Prot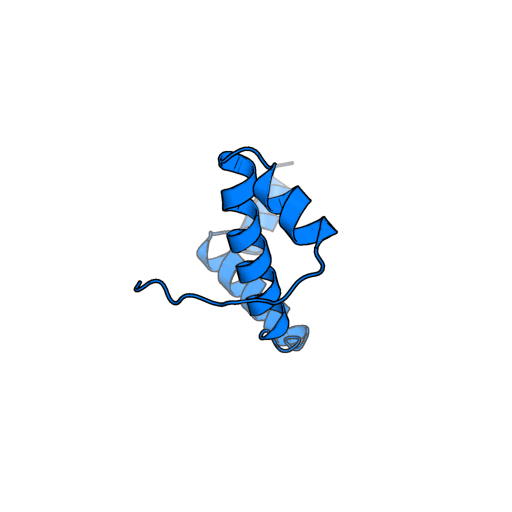ein AF-A0A2E8GLE9-F1 (afdb_monomer)

pLDDT: mean 81.09, std 11.26, range [48.41, 97.12]

Solvent-accessible surface area (backbone atoms only — not comparable to full-atom values): 4687 Å² total; per-residue (Å²): 130,88,86,80,90,83,88,76,93,69,57,74,66,59,52,50,54,57,69,69,43,57,72,74,59,51,60,46,52,61,53,53,50,54,48,52,56,49,54,73,65,51,67,84,61,54,69,67,58,48,50,53,49,51,53,50,56,28,43,76,71,63,56,35,74,68,51,53,51,52,59,62,70,76,107

Mean predicted aligned error: 13.5 Å

Sequence (75 aa):
MPASTLQIPVDAQTAQVYAALPDIQRKQVPALLSFLLKELQAQPLPLEDAIERMQTEAAANGLTPGALEDLLREN

Foldseek 3Di:
DDDDDDDDDDDPVVVVVLVPDDPVVVVVVVVVVVVVVVVVVPDPDDPVRVVVVVQVVCVVVVNHPVVVVVVVVVD

Radius of gyration: 20.52 Å; Cα contacts (8 Å, |Δi|>4): 11; chains: 1; bounding box: 35×44×52 Å

Secondary structure (DSSP, 8-state):
-PPPP------HHHHHHHHHS-HHHHHHHHHHHHHHHHHHHS----HHHHHHHHHHHHHHTT--HHHHHHHHH--

Structure (mmCIF, N/CA/C/O backbone):
data_AF-A0A2E8GLE9-F1
#
_entry.id   AF-A0A2E8GLE9-F1
#
loop_
_atom_site.group_PDB
_atom_site.id
_atom_site.type_symbol
_atom_site.label_atom_id
_atom_site.label_alt_id
_atom_site.label_comp_id
_atom_site.label_asym_id
_atom_site.label_entity_id
_atom_site.label_seq_id
_atom_site.pdbx_PDB_ins_code
_atom_site.Cartn_x
_atom_site.Cartn_y
_atom_site.Cartn_z
_atom_site.occupancy
_atom_site.B_iso_or_equiv
_atom_site.auth_seq_id
_atom_site.auth_comp_id
_atom_site.auth_asym_id
_atom_site.auth_atom_id
_atom_site.pdbx_PDB_model_num
ATOM 1 N N . MET A 1 1 ? 0.624 -13.363 8.741 1.00 48.41 1 MET A N 1
ATOM 2 C CA . MET A 1 1 ? -0.602 -13.737 7.998 1.00 48.41 1 MET A CA 1
ATOM 3 C C . MET A 1 1 ? -0.198 -14.312 6.649 1.00 48.41 1 MET A C 1
ATOM 5 O O . MET A 1 1 ? 0.811 -13.846 6.129 1.00 48.41 1 MET A O 1
ATOM 9 N N . PRO A 1 2 ? -0.893 -15.331 6.119 1.00 58.56 2 PRO A N 1
ATOM 10 C CA . PRO A 1 2 ? -0.545 -15.923 4.829 1.00 58.56 2 PRO A CA 1
ATOM 11 C C . PRO A 1 2 ? -0.743 -14.902 3.702 1.00 58.56 2 PRO A C 1
ATOM 13 O O . PRO A 1 2 ? -1.728 -14.166 3.695 1.00 58.56 2 PRO A O 1
ATOM 16 N N . ALA A 1 3 ? 0.214 -14.831 2.778 1.00 70.56 3 ALA A N 1
ATOM 17 C CA . ALA A 1 3 ? 0.117 -13.960 1.614 1.00 70.56 3 ALA A CA 1
ATOM 18 C C . ALA A 1 3 ? -0.778 -14.618 0.554 1.00 70.56 3 ALA A C 1
ATOM 20 O O . ALA A 1 3 ? -0.478 -15.718 0.094 1.00 70.56 3 ALA A O 1
ATOM 21 N N . SER A 1 4 ? -1.853 -13.936 0.162 1.00 81.25 4 SER A N 1
ATOM 22 C CA . SER A 1 4 ? -2.684 -14.314 -0.985 1.00 81.25 4 SER A CA 1
ATOM 23 C C . SER A 1 4 ? -2.260 -13.500 -2.207 1.00 81.25 4 SER A C 1
ATOM 25 O O . SER A 1 4 ? -2.071 -12.288 -2.108 1.00 81.25 4 SER A O 1
ATOM 27 N N . THR A 1 5 ? -2.099 -14.148 -3.361 1.00 85.06 5 THR A N 1
ATOM 28 C CA . THR A 1 5 ? -1.714 -13.473 -4.610 1.00 85.06 5 THR A CA 1
ATOM 29 C C . THR A 1 5 ? -2.950 -12.987 -5.363 1.00 85.06 5 THR A C 1
ATOM 31 O O . THR A 1 5 ? -3.840 -13.775 -5.669 1.00 85.06 5 THR A O 1
ATOM 34 N N . LEU A 1 6 ? -2.975 -11.696 -5.699 1.00 85.19 6 LEU A N 1
ATOM 35 C CA . LEU A 1 6 ? -3.974 -11.068 -6.564 1.00 85.19 6 LEU A CA 1
ATOM 36 C C . LEU A 1 6 ? -3.336 -10.767 -7.930 1.00 85.19 6 LEU A C 1
ATOM 38 O O . LEU A 1 6 ? -2.298 -10.110 -7.984 1.00 85.19 6 LEU A O 1
ATOM 42 N N . GLN A 1 7 ? -3.940 -11.241 -9.023 1.00 91.00 7 GLN A N 1
ATOM 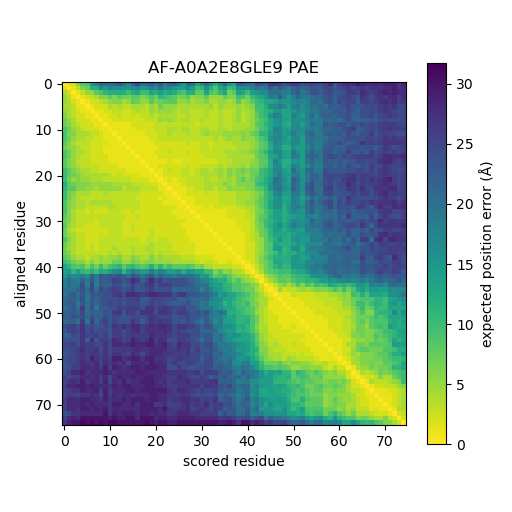43 C CA . GLN A 1 7 ? -3.523 -10.904 -10.389 1.00 91.00 7 GLN A CA 1
ATOM 44 C C . GLN A 1 7 ? -4.461 -9.838 -10.956 1.00 91.00 7 GLN A C 1
ATOM 46 O O . GLN A 1 7 ? -5.669 -10.056 -11.019 1.00 91.00 7 GLN A O 1
ATOM 51 N N . ILE A 1 8 ? -3.908 -8.693 -11.359 1.00 88.19 8 ILE A N 1
ATOM 52 C CA . ILE A 1 8 ? -4.677 -7.572 -11.910 1.00 88.19 8 ILE A CA 1
ATOM 53 C C . ILE A 1 8 ? -4.208 -7.325 -13.345 1.00 88.19 8 ILE A C 1
ATOM 55 O O . ILE A 1 8 ? -3.027 -7.022 -13.538 1.00 88.19 8 ILE A O 1
ATOM 59 N N . PRO A 1 9 ? -5.089 -7.448 -14.353 1.00 93.88 9 PRO A N 1
ATOM 60 C CA . PRO A 1 9 ? -4.749 -7.048 -15.707 1.00 93.88 9 PRO A CA 1
ATOM 61 C C . PRO A 1 9 ? -4.611 -5.524 -15.772 1.00 93.88 9 PRO A C 1
ATOM 63 O O . PRO A 1 9 ? -5.475 -4.786 -15.305 1.00 93.88 9 PRO A O 1
ATOM 66 N N . VAL A 1 10 ? -3.519 -5.064 -16.370 1.00 93.44 10 VAL A N 1
ATOM 67 C CA . VAL A 1 10 ? -3.236 -3.649 -16.637 1.00 93.44 10 VAL A CA 1
ATOM 68 C C . VAL A 1 10 ? -2.808 -3.501 -18.093 1.00 93.44 10 VAL A C 1
ATOM 70 O O . VAL A 1 10 ? -2.470 -4.488 -18.751 1.00 93.44 10 VAL A O 1
ATOM 73 N N . ASP A 1 11 ? -2.816 -2.279 -18.613 1.00 97.12 11 ASP A N 1
ATOM 74 C CA . ASP A 1 11 ? -2.280 -2.014 -19.942 1.00 97.12 11 ASP A CA 1
ATOM 75 C C . ASP A 1 11 ? -0.753 -2.236 -20.002 1.00 97.12 11 ASP A C 1
ATOM 77 O O . ASP A 1 11 ? -0.039 -2.258 -18.992 1.00 97.12 11 ASP A O 1
ATOM 81 N N . ALA A 1 12 ? -0.242 -2.403 -21.223 1.00 95.19 12 ALA A N 1
ATOM 82 C CA . ALA A 1 12 ? 1.161 -2.733 -21.454 1.00 95.19 12 ALA A CA 1
ATOM 83 C C . ALA A 1 12 ? 2.129 -1.640 -20.970 1.00 95.19 12 ALA A C 1
ATOM 85 O O . ALA A 1 12 ? 3.240 -1.962 -20.546 1.00 95.19 12 ALA A O 1
ATOM 86 N N . GLN A 1 13 ? 1.729 -0.367 -21.018 1.00 96.62 13 GLN A N 1
ATOM 87 C CA . GLN A 1 13 ? 2.568 0.745 -20.578 1.00 96.62 13 GLN A CA 1
ATOM 88 C C . GLN A 1 13 ? 2.690 0.745 -19.051 1.00 96.62 13 GLN A C 1
ATOM 90 O O . GLN A 1 13 ? 3.799 0.839 -18.524 1.00 96.62 13 GLN A O 1
ATOM 95 N N . THR A 1 14 ? 1.582 0.552 -18.339 1.00 93.75 14 THR A N 1
ATOM 96 C CA . THR A 1 14 ? 1.563 0.440 -16.875 1.00 93.75 14 THR A CA 1
ATOM 97 C C . THR A 1 14 ? 2.412 -0.735 -16.387 1.00 93.75 14 THR A C 1
ATOM 99 O O . THR A 1 14 ? 3.200 -0.582 -15.449 1.00 93.75 14 THR A O 1
ATOM 102 N N . ALA A 1 15 ? 2.330 -1.893 -17.055 1.00 94.69 15 ALA A N 1
ATOM 103 C CA . ALA A 1 15 ? 3.173 -3.047 -16.735 1.00 94.69 15 ALA A CA 1
ATOM 104 C C . ALA A 1 15 ? 4.673 -2.738 -16.905 1.00 94.69 15 ALA A C 1
ATOM 106 O O . ALA A 1 15 ? 5.482 -3.096 -16.045 1.00 94.69 15 ALA A O 1
ATOM 107 N N . GLN A 1 16 ? 5.047 -2.042 -17.984 1.00 95.69 16 GLN A N 1
ATOM 108 C CA . GLN A 1 16 ? 6.436 -1.650 -18.245 1.00 95.69 16 GLN A CA 1
ATOM 109 C C . GLN A 1 16 ? 6.962 -0.663 -17.201 1.00 95.69 16 GLN A C 1
ATOM 111 O O . GLN A 1 16 ? 8.068 -0.848 -16.693 1.00 95.69 16 GLN A O 1
ATOM 116 N N . VAL A 1 17 ? 6.166 0.347 -16.837 1.00 95.50 17 VAL A N 1
ATOM 117 C CA . VAL A 1 17 ? 6.529 1.313 -15.790 1.0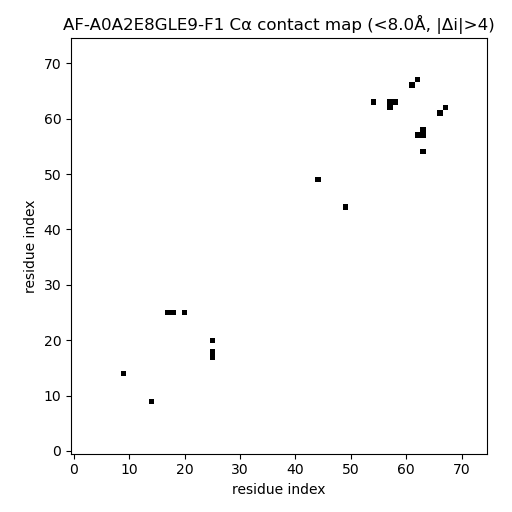0 95.50 17 VAL A CA 1
ATOM 118 C C . VAL A 1 17 ? 6.766 0.592 -14.468 1.00 95.50 17 VAL A C 1
ATOM 120 O O . VAL A 1 17 ? 7.812 0.780 -13.855 1.00 95.50 17 VAL A O 1
ATOM 123 N N . TYR A 1 18 ? 5.852 -0.291 -14.058 1.00 91.94 18 TYR A N 1
ATOM 124 C CA . TYR A 1 18 ? 5.995 -1.062 -12.822 1.00 91.94 18 TYR A CA 1
ATOM 125 C C . TYR A 1 18 ? 7.254 -1.946 -12.811 1.00 91.94 18 TYR A C 1
ATOM 127 O O . TYR A 1 18 ? 7.967 -2.020 -11.803 1.00 91.94 18 TYR A O 1
ATOM 135 N N . ALA A 1 19 ? 7.564 -2.590 -13.941 1.00 91.62 19 ALA A N 1
ATOM 136 C CA . ALA A 1 19 ? 8.771 -3.398 -14.095 1.00 91.62 19 ALA A CA 1
ATOM 137 C C . ALA A 1 19 ? 10.054 -2.554 -14.002 1.00 91.62 19 ALA A C 1
ATOM 139 O O . ALA A 1 19 ? 11.042 -3.017 -13.434 1.00 91.62 19 ALA A O 1
ATOM 140 N N . ALA A 1 20 ? 10.034 -1.311 -14.484 1.00 95.12 20 ALA A N 1
ATOM 141 C CA . ALA A 1 20 ? 11.181 -0.404 -14.459 1.00 95.12 20 ALA A CA 1
ATOM 142 C C . ALA A 1 20 ? 11.421 0.289 -13.100 1.00 95.12 20 ALA A C 1
ATOM 144 O O . ALA A 1 20 ? 12.474 0.897 -12.910 1.00 95.12 20 ALA A O 1
ATOM 145 N N . LEU A 1 21 ? 10.481 0.210 -12.148 1.00 93.56 21 LEU A N 1
ATOM 146 C CA . LEU A 1 21 ? 10.626 0.857 -10.839 1.00 93.56 21 LEU A CA 1
ATOM 147 C C . LEU A 1 21 ? 11.775 0.256 -10.005 1.00 93.56 21 LEU A C 1
ATOM 149 O O . LEU A 1 21 ? 11.950 -0.966 -9.989 1.00 93.56 21 LEU A O 1
ATOM 153 N N . PRO A 1 22 ? 12.488 1.078 -9.212 1.00 95.06 22 PRO A N 1
ATOM 154 C CA . PRO A 1 22 ? 13.384 0.595 -8.165 1.00 95.06 22 PRO A CA 1
ATOM 155 C C . PRO A 1 22 ? 12.653 -0.295 -7.152 1.00 95.06 22 PRO A C 1
ATOM 157 O O . PRO A 1 22 ? 11.488 -0.052 -6.830 1.00 95.06 22 PRO A O 1
ATOM 160 N N . ASP A 1 23 ? 13.351 -1.269 -6.563 1.00 89.31 23 ASP A N 1
ATOM 161 C CA . ASP A 1 23 ? 12.739 -2.267 -5.667 1.00 89.31 23 ASP A CA 1
ATOM 162 C C . ASP A 1 23 ? 11.997 -1.660 -4.468 1.00 89.31 23 ASP A C 1
ATOM 164 O O . ASP A 1 23 ? 10.972 -2.191 -4.038 1.00 89.31 23 ASP A O 1
ATOM 168 N N . ILE A 1 24 ? 12.483 -0.532 -3.939 1.00 89.25 24 ILE A N 1
ATOM 169 C CA . ILE A 1 24 ? 11.824 0.190 -2.841 1.00 89.25 24 ILE A CA 1
ATOM 170 C C . ILE A 1 24 ? 10.441 0.683 -3.284 1.00 89.25 24 ILE A C 1
ATOM 172 O O . ILE A 1 24 ? 9.452 0.452 -2.593 1.00 89.25 24 ILE A O 1
ATOM 176 N N . GLN A 1 25 ? 10.358 1.308 -4.457 1.00 87.25 25 GLN A N 1
ATOM 177 C CA . GLN A 1 25 ? 9.110 1.854 -4.994 1.00 87.25 25 GLN A CA 1
ATOM 178 C C . GLN A 1 25 ? 8.172 0.731 -5.450 1.00 87.25 25 GLN A C 1
ATOM 180 O O . GLN A 1 25 ? 6.972 0.767 -5.179 1.00 87.25 25 GLN A O 1
ATOM 185 N N . ARG A 1 26 ? 8.716 -0.338 -6.046 1.00 91.19 26 ARG A N 1
ATOM 186 C CA . ARG A 1 26 ? 7.933 -1.505 -6.475 1.00 91.19 26 ARG A CA 1
ATOM 187 C C . ARG A 1 26 ? 7.217 -2.193 -5.303 1.00 91.19 26 ARG A C 1
ATOM 189 O O . ARG A 1 26 ? 6.106 -2.688 -5.483 1.00 91.19 26 ARG A O 1
ATOM 196 N N . LYS A 1 27 ? 7.812 -2.187 -4.102 1.00 89.12 27 LYS A N 1
ATOM 197 C CA . LYS A 1 27 ? 7.199 -2.698 -2.857 1.00 89.12 27 LYS A CA 1
ATOM 198 C C . LYS A 1 27 ? 6.115 -1.783 -2.278 1.00 89.12 27 LYS A C 1
ATOM 200 O O . LYS A 1 27 ? 5.224 -2.277 -1.592 1.00 89.12 27 LYS A O 1
ATOM 205 N N . GLN A 1 28 ? 6.166 -0.479 -2.549 1.00 90.88 28 GLN A N 1
ATOM 206 C CA . GLN A 1 28 ? 5.154 0.474 -2.074 1.00 90.88 28 GLN A CA 1
ATOM 207 C C . GLN A 1 28 ? 3.827 0.321 -2.820 1.00 90.88 28 GLN A C 1
ATOM 209 O O . GLN A 1 28 ? 2.765 0.453 -2.218 1.00 90.88 28 GLN A O 1
ATOM 214 N N . VAL A 1 29 ? 3.872 -0.013 -4.111 1.00 91.94 29 VAL A N 1
ATOM 215 C CA . VAL A 1 29 ? 2.674 -0.144 -4.953 1.00 91.94 29 VAL A CA 1
ATOM 216 C C . VAL A 1 29 ? 1.673 -1.182 -4.405 1.00 91.94 29 VAL A C 1
ATOM 218 O O . VAL A 1 29 ? 0.514 -0.813 -4.221 1.00 91.94 29 VAL A O 1
ATOM 221 N N . PRO A 1 30 ? 2.058 -2.429 -4.049 1.00 90.19 30 PRO A N 1
ATOM 222 C CA . PRO A 1 30 ? 1.140 -3.368 -3.400 1.00 90.19 30 PRO A CA 1
ATOM 223 C C . PRO A 1 30 ? 0.575 -2.869 -2.066 1.00 90.19 30 PRO A C 1
ATOM 225 O O . PRO A 1 30 ? -0.565 -3.191 -1.735 1.00 90.19 30 PRO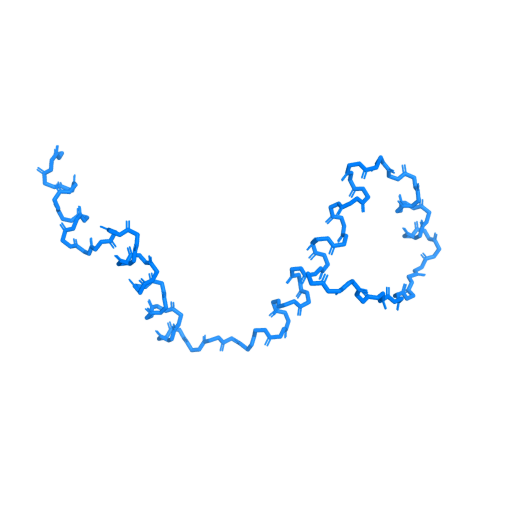 A O 1
ATOM 228 N N . ALA A 1 31 ? 1.344 -2.095 -1.294 1.00 89.06 31 ALA A N 1
ATOM 229 C CA . ALA A 1 31 ? 0.889 -1.550 -0.016 1.00 89.06 31 ALA A CA 1
ATOM 230 C C . ALA A 1 31 ? -0.188 -0.474 -0.218 1.00 89.06 31 ALA A C 1
ATOM 232 O O . ALA A 1 31 ? -1.233 -0.528 0.429 1.00 89.06 31 ALA A O 1
ATOM 233 N N . LEU A 1 32 ? 0.026 0.440 -1.167 1.00 91.69 32 LEU A N 1
ATOM 234 C CA . LEU A 1 32 ? -0.956 1.456 -1.554 1.00 91.69 32 LEU A CA 1
ATOM 235 C C . LEU A 1 32 ? -2.216 0.826 -2.153 1.00 91.69 32 LEU A C 1
ATOM 237 O O . LEU A 1 32 ? -3.325 1.207 -1.793 1.00 91.69 32 LEU A O 1
ATOM 241 N N . LEU A 1 33 ? -2.058 -0.184 -3.009 1.00 90.88 33 LEU A N 1
ATOM 242 C CA . LEU A 1 33 ? -3.178 -0.941 -3.565 1.00 90.88 33 LEU A CA 1
ATOM 243 C C . LEU A 1 33 ? -3.978 -1.649 -2.463 1.00 90.88 33 LEU A C 1
ATOM 245 O O . LEU A 1 33 ? -5.203 -1.602 -2.460 1.00 90.88 33 LEU A O 1
ATOM 249 N N . SER A 1 34 ? -3.292 -2.273 -1.503 1.00 88.50 34 SER A N 1
ATOM 250 C CA . SER A 1 34 ? -3.942 -2.925 -0.362 1.00 88.50 34 SER A CA 1
ATOM 251 C C . SER A 1 34 ? -4.698 -1.927 0.511 1.00 88.50 34 SER A C 1
ATOM 253 O O . SER A 1 34 ? -5.770 -2.253 1.012 1.00 88.50 34 SER A O 1
ATOM 255 N N . PHE A 1 35 ? -4.147 -0.728 0.707 1.00 88.06 35 PHE A N 1
ATOM 256 C CA . PHE A 1 35 ? -4.818 0.354 1.421 1.00 88.06 35 PHE A CA 1
ATOM 257 C C . PHE A 1 35 ? -6.083 0.794 0.679 1.00 88.06 35 PHE A C 1
ATOM 259 O O . PHE A 1 35 ? -7.166 0.736 1.248 1.00 88.06 35 PHE A O 1
ATOM 266 N N . LEU A 1 36 ? -5.975 1.109 -0.614 1.00 88.62 36 LEU A N 1
ATOM 267 C CA . LEU A 1 36 ? -7.116 1.525 -1.431 1.00 88.62 36 LEU A CA 1
ATOM 268 C C . LEU A 1 36 ? -8.237 0.475 -1.447 1.00 88.62 36 LEU A C 1
ATOM 270 O O . LEU A 1 36 ? -9.404 0.817 -1.308 1.00 88.62 36 LEU A O 1
ATOM 274 N N . LEU A 1 37 ? -7.898 -0.810 -1.581 1.00 86.94 37 LEU A N 1
ATOM 275 C CA . LEU A 1 37 ? -8.887 -1.892 -1.567 1.00 86.94 37 LEU A CA 1
ATOM 276 C C . LEU A 1 37 ? -9.613 -2.018 -0.219 1.00 86.94 37 LEU A C 1
ATOM 278 O O . LEU A 1 37 ? -10.793 -2.360 -0.198 1.00 86.94 37 LEU A O 1
ATOM 282 N N . LYS A 1 38 ? -8.931 -1.733 0.896 1.00 84.81 38 LYS A N 1
ATOM 283 C CA . LYS A 1 38 ? -9.560 -1.690 2.224 1.00 84.81 38 LYS A CA 1
ATOM 284 C C . LYS A 1 38 ? -10.480 -0.485 2.369 1.00 84.81 38 LYS A C 1
ATOM 286 O O . LYS A 1 38 ? -11.576 -0.642 2.892 1.00 84.81 38 LYS A O 1
ATOM 291 N N . GLU A 1 39 ? -10.073 0.672 1.858 1.00 84.25 39 GLU A N 1
ATOM 292 C CA . GLU A 1 39 ? -10.912 1.876 1.845 1.00 84.25 39 GLU A CA 1
ATOM 293 C C . GLU A 1 39 ? -12.178 1.673 1.004 1.00 84.25 39 GLU A C 1
ATOM 295 O O . GLU A 1 39 ? -13.257 2.070 1.417 1.00 84.25 39 GLU A O 1
ATOM 300 N N . LEU A 1 40 ? -12.094 0.971 -0.132 1.00 79.38 40 LEU A N 1
ATOM 301 C CA . LEU A 1 40 ? -13.280 0.618 -0.927 1.00 79.38 40 LEU A CA 1
ATOM 302 C C . LEU A 1 40 ? -14.243 -0.326 -0.190 1.00 79.38 40 LEU A C 1
ATOM 304 O O . LEU A 1 40 ? -15.431 -0.362 -0.508 1.00 79.38 40 LEU A O 1
ATOM 308 N N . GLN A 1 41 ? -13.738 -1.116 0.761 1.00 73.81 41 GLN A N 1
ATOM 309 C CA . GLN A 1 41 ? -14.555 -1.978 1.614 1.00 73.81 41 GLN A CA 1
ATOM 310 C C . GLN A 1 41 ? -15.127 -1.225 2.821 1.00 73.81 41 GLN A C 1
AT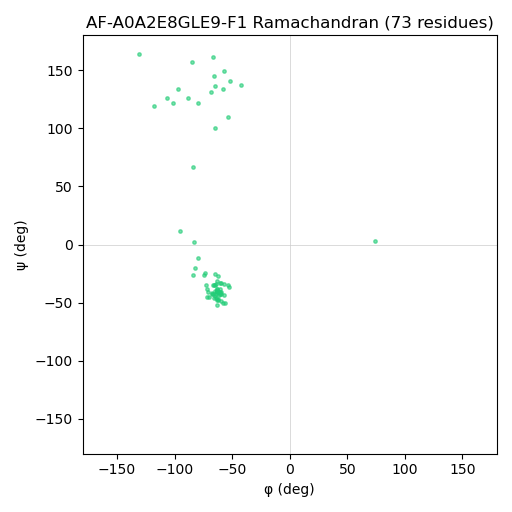OM 312 O O . GLN A 1 41 ? -16.167 -1.629 3.350 1.00 73.81 41 GLN A O 1
ATOM 317 N N . ALA A 1 42 ? -14.467 -0.154 3.264 1.00 67.25 42 ALA A N 1
ATOM 318 C CA . ALA A 1 42 ? -15.007 0.726 4.279 1.00 67.25 42 ALA A CA 1
ATOM 319 C C . ALA A 1 42 ? -16.259 1.393 3.697 1.00 67.25 42 ALA A C 1
ATOM 321 O O . ALA A 1 42 ? -16.190 2.331 2.906 1.00 67.25 42 ALA A O 1
ATOM 322 N N . GLN A 1 43 ? -17.436 0.881 4.072 1.00 62.22 43 GLN A N 1
ATOM 323 C CA . GLN A 1 43 ? -18.659 1.661 3.924 1.00 62.22 43 GLN A CA 1
ATOM 324 C C . GLN A 1 43 ? -18.404 3.019 4.583 1.00 62.22 43 GLN A C 1
ATOM 326 O O . GLN A 1 43 ? -17.741 3.035 5.627 1.00 62.22 43 GLN A O 1
ATOM 331 N N . PRO 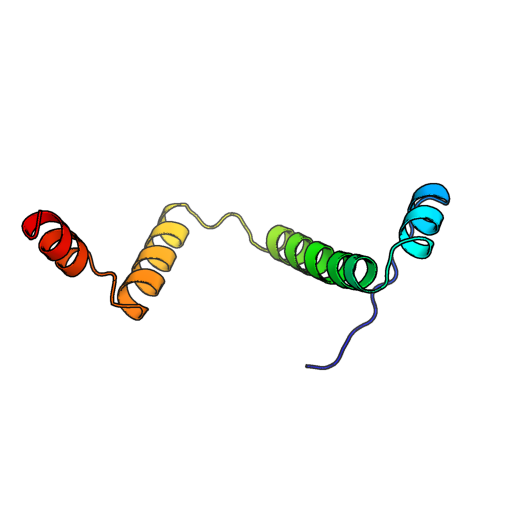A 1 44 ? -18.879 4.138 4.005 1.00 60.62 44 PRO A N 1
ATOM 332 C CA . PRO A 1 44 ? -18.787 5.416 4.685 1.00 60.62 44 PRO A CA 1
ATOM 333 C C . PRO A 1 44 ? -19.427 5.223 6.056 1.00 60.62 44 PRO A C 1
ATOM 335 O O . PRO A 1 44 ? -20.631 4.975 6.146 1.00 60.62 44 PRO A O 1
ATOM 338 N N . LEU A 1 45 ? -18.599 5.233 7.106 1.00 60.66 45 LEU A N 1
ATOM 339 C CA . LEU A 1 45 ? -19.124 5.226 8.456 1.00 60.66 45 LEU A CA 1
ATOM 340 C C . LEU A 1 45 ? -20.018 6.466 8.542 1.00 60.66 45 LEU A C 1
ATOM 342 O O . LEU A 1 45 ? -19.595 7.537 8.080 1.00 60.66 45 LEU A O 1
ATOM 346 N N . PRO A 1 46 ? -21.236 6.341 9.091 1.00 75.50 46 PRO A N 1
ATOM 347 C CA . PRO A 1 46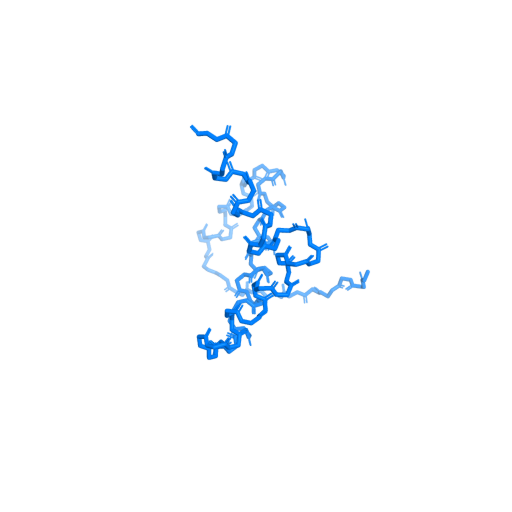 ? -21.975 7.502 9.551 1.00 75.50 46 PRO A CA 1
ATOM 348 C C . PRO A 1 46 ? -21.006 8.424 10.287 1.00 75.50 46 PRO A C 1
ATOM 350 O O . PRO A 1 46 ? -20.123 7.958 11.013 1.00 75.50 46 PRO A O 1
ATOM 353 N N . LEU A 1 47 ? -21.115 9.727 10.044 1.00 70.56 47 LEU A N 1
ATOM 354 C CA . LEU A 1 47 ? -20.197 10.699 10.631 1.00 70.56 47 LEU A CA 1
ATOM 355 C C . LEU A 1 47 ? -20.141 10.536 12.158 1.00 70.56 47 LEU A C 1
ATOM 357 O O . LEU A 1 47 ? -19.074 10.670 12.752 1.00 70.56 47 LEU A O 1
ATOM 361 N N . GLU A 1 48 ? -21.275 10.189 12.765 1.00 75.50 48 GLU A N 1
ATOM 362 C CA . GLU A 1 48 ? -21.397 9.866 14.181 1.00 75.50 48 GLU A CA 1
ATOM 363 C C . GLU A 1 48 ? -20.460 8.722 14.600 1.00 75.50 48 GLU A C 1
ATOM 365 O O . GLU A 1 48 ? -19.663 8.894 15.522 1.00 75.50 48 GLU A O 1
ATOM 370 N N . ASP A 1 49 ? -20.476 7.605 13.874 1.00 74.94 49 ASP A N 1
ATOM 371 C CA . ASP A 1 49 ? -19.656 6.427 14.173 1.00 74.94 49 ASP A CA 1
ATOM 372 C C . ASP A 1 49 ? -18.159 6.720 13.974 1.00 74.94 49 ASP A C 1
ATOM 374 O O . ASP A 1 49 ? -17.300 6.214 14.703 1.00 74.94 49 ASP A O 1
ATOM 378 N N . ALA A 1 50 ? -17.818 7.555 12.986 1.00 76.44 50 ALA A N 1
ATOM 379 C CA . ALA A 1 50 ? -16.438 7.971 12.744 1.00 76.44 50 ALA A CA 1
ATOM 380 C C . ALA A 1 50 ? -15.909 8.860 13.883 1.00 76.44 50 ALA A C 1
ATOM 382 O O . ALA A 1 50 ? -14.780 8.672 14.345 1.00 76.44 50 ALA A O 1
ATOM 383 N N . ILE A 1 51 ? -16.735 9.794 14.367 1.00 79.88 51 ILE A N 1
ATOM 384 C CA . ILE A 1 51 ? -16.416 10.662 15.507 1.00 79.88 51 ILE A CA 1
ATOM 385 C C . ILE A 1 51 ? -16.259 9.831 16.781 1.00 79.88 51 ILE A C 1
ATOM 387 O O . ILE A 1 51 ? -15.277 10.011 17.500 1.00 79.88 51 ILE A O 1
ATOM 391 N N . GLU A 1 52 ? -17.174 8.902 17.053 1.00 81.25 52 GLU A N 1
ATOM 392 C CA . GLU A 1 52 ? -17.120 8.051 18.246 1.00 81.25 52 GLU A CA 1
ATOM 393 C C . GLU A 1 52 ? -15.869 7.162 18.246 1.00 81.25 52 GLU A C 1
ATOM 395 O O . GLU A 1 52 ? -15.162 7.044 19.256 1.00 81.25 52 GLU A O 1
ATOM 400 N N . ARG A 1 53 ? -15.514 6.604 17.085 1.00 81.19 53 ARG A N 1
ATOM 401 C CA . ARG A 1 53 ? -14.270 5.852 16.919 1.00 81.19 53 ARG A CA 1
ATOM 402 C C . ARG A 1 53 ? -13.038 6.722 17.168 1.00 81.19 53 ARG A C 1
ATOM 404 O O . ARG A 1 53 ? -12.145 6.302 17.901 1.00 81.19 53 ARG A O 1
ATOM 411 N N . MET A 1 54 ? -12.987 7.924 16.597 1.00 78.56 54 MET A N 1
ATOM 412 C CA . MET A 1 54 ? -11.878 8.860 16.815 1.00 78.56 54 MET A CA 1
ATOM 413 C C . MET A 1 54 ? -11.755 9.272 18.284 1.00 78.56 54 MET A C 1
ATOM 415 O O . MET A 1 54 ? -10.646 9.336 18.806 1.00 78.56 54 MET A O 1
ATOM 419 N N . GLN A 1 55 ? -12.875 9.517 18.968 1.00 77.81 55 GLN A N 1
ATOM 420 C CA . GLN A 1 55 ? -12.894 9.819 20.401 1.00 77.81 55 GLN A CA 1
ATOM 421 C C . GLN A 1 55 ? -12.372 8.640 21.228 1.00 77.81 55 GLN A C 1
ATOM 423 O O . GLN A 1 55 ? -11.594 8.838 22.160 1.00 77.81 55 GLN A O 1
ATOM 428 N N . THR A 1 56 ? -12.742 7.415 20.853 1.00 81.69 56 THR A N 1
ATOM 429 C CA . THR A 1 56 ? -12.271 6.186 21.505 1.00 81.69 56 THR A CA 1
ATOM 430 C C . THR A 1 56 ? -10.767 5.986 21.309 1.00 81.69 56 THR A C 1
ATOM 432 O O . THR A 1 56 ? -10.048 5.708 22.269 1.00 81.69 56 THR A O 1
ATOM 435 N N . GLU A 1 57 ? -10.264 6.167 20.086 1.00 80.56 57 GLU A N 1
ATOM 436 C CA . GLU A 1 57 ? -8.832 6.085 19.777 1.00 80.56 57 GLU A CA 1
ATOM 437 C C . GLU A 1 57 ? -8.040 7.203 20.477 1.00 80.56 57 GLU A C 1
ATOM 439 O O . GLU A 1 57 ? -6.968 6.948 21.025 1.00 80.56 57 GLU A O 1
ATOM 444 N N . ALA A 1 58 ? -8.567 8.427 20.533 1.00 77.88 58 ALA A N 1
ATOM 445 C CA . ALA A 1 58 ? -7.947 9.538 21.251 1.00 77.88 58 ALA A CA 1
ATOM 446 C C . ALA A 1 58 ? -7.869 9.258 22.762 1.00 77.88 58 ALA A C 1
ATOM 448 O O . ALA A 1 58 ? -6.791 9.359 23.350 1.00 77.88 58 ALA A O 1
ATOM 449 N N . ALA A 1 59 ? -8.963 8.800 23.378 1.00 78.00 59 ALA A N 1
ATOM 450 C CA . ALA A 1 59 ? -8.995 8.427 24.791 1.00 78.00 59 ALA A CA 1
ATOM 451 C C . ALA A 1 59 ? -8.018 7.284 25.120 1.00 78.00 59 ALA A C 1
ATOM 453 O O . ALA A 1 59 ? -7.308 7.358 26.124 1.00 78.00 59 ALA A O 1
ATOM 454 N N . ALA A 1 60 ? -7.918 6.267 24.256 1.00 80.69 60 ALA A N 1
ATOM 455 C CA . ALA A 1 60 ? -6.958 5.169 24.409 1.00 80.69 60 ALA A CA 1
ATOM 456 C C . ALA A 1 60 ? -5.492 5.641 24.365 1.00 80.69 60 ALA A C 1
ATOM 458 O O . ALA A 1 60 ? -4.624 5.016 24.971 1.00 80.69 60 ALA A O 1
ATOM 459 N N . ASN A 1 61 ? -5.225 6.759 23.688 1.00 77.62 61 ASN A N 1
ATOM 460 C CA . ASN A 1 61 ? -3.913 7.403 23.622 1.00 77.62 61 ASN A CA 1
ATOM 461 C C . ASN A 1 61 ? -3.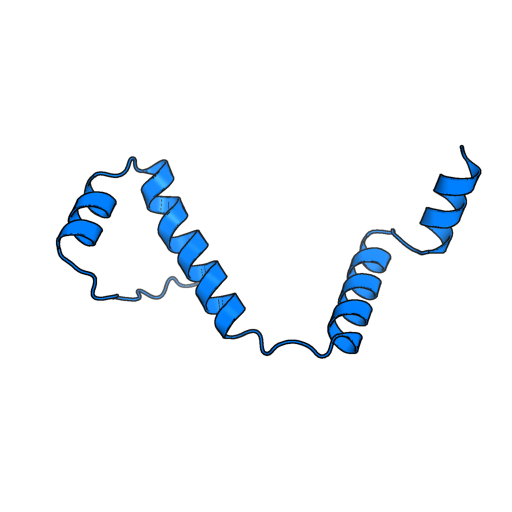736 8.528 24.664 1.00 77.62 61 ASN A C 1
ATOM 463 O O . ASN A 1 61 ? -2.787 9.303 24.572 1.00 77.62 61 ASN A O 1
ATOM 467 N N . GLY A 1 62 ? -4.638 8.644 25.646 1.00 75.44 62 GLY A N 1
ATOM 468 C CA . GLY A 1 62 ? -4.589 9.676 26.691 1.00 75.44 62 GLY A CA 1
ATOM 469 C C . GLY A 1 62 ? -4.985 11.081 26.222 1.00 75.44 62 GLY A C 1
ATOM 470 O O . GLY A 1 62 ? -4.968 12.022 27.013 1.00 75.44 62 GLY A O 1
ATOM 471 N N . LEU A 1 63 ? -5.393 11.230 24.960 1.00 70.81 63 LEU A N 1
ATOM 472 C CA . LEU A 1 63 ? -5.861 12.474 24.351 1.00 70.81 63 LEU A CA 1
ATOM 473 C C . LEU A 1 63 ? -7.348 12.664 24.660 1.00 70.81 63 LEU A C 1
ATOM 475 O O . LEU A 1 63 ? -8.216 12.575 23.793 1.00 70.81 63 LEU A O 1
ATOM 479 N N . THR A 1 64 ? -7.648 12.871 25.939 1.00 76.06 64 THR A N 1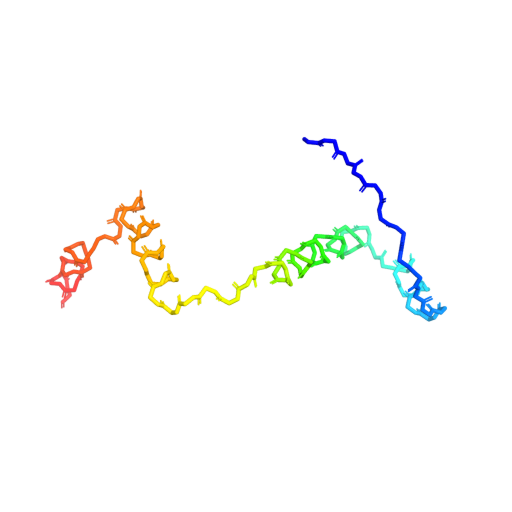
ATOM 480 C CA . THR A 1 64 ? -9.006 13.185 26.395 1.00 76.06 64 THR A CA 1
ATOM 481 C C . THR A 1 64 ? -9.283 14.688 26.273 1.00 76.06 64 THR A C 1
ATOM 483 O O . THR A 1 64 ? -8.341 15.484 26.306 1.00 76.06 64 THR A O 1
ATOM 486 N N . PRO A 1 65 ? -10.558 15.116 26.187 1.00 67.69 65 PRO A N 1
ATOM 487 C CA . PRO A 1 65 ? -10.911 16.536 26.214 1.00 67.69 65 PRO A CA 1
ATOM 488 C C . PRO A 1 65 ? -10.322 17.277 27.423 1.00 67.69 65 PRO A C 1
ATOM 490 O O . PRO A 1 65 ? -9.844 18.394 27.272 1.00 67.69 65 PRO A O 1
ATOM 493 N N . GLY A 1 66 ? -10.254 16.622 28.590 1.00 68.44 66 GLY A N 1
ATOM 494 C CA . GLY A 1 66 ? -9.607 17.179 29.782 1.00 68.44 66 GLY A CA 1
ATOM 495 C C . GLY A 1 66 ? -8.103 17.414 29.600 1.00 68.44 66 GLY A C 1
ATOM 496 O O . GLY A 1 66 ? -7.607 18.472 29.960 1.00 68.44 66 GLY A O 1
ATOM 497 N N . ALA A 1 67 ? -7.389 16.489 28.947 1.00 68.75 67 ALA A N 1
ATOM 498 C CA . ALA A 1 67 ? -5.970 16.676 28.632 1.00 68.75 67 ALA A CA 1
ATOM 499 C C . ALA A 1 67 ? -5.735 17.830 27.637 1.00 68.75 67 ALA A C 1
ATOM 501 O O . ALA A 1 67 ? -4.741 18.544 27.740 1.00 68.75 67 ALA A O 1
ATOM 502 N N . LEU A 1 68 ? -6.652 18.038 26.685 1.00 67.25 68 LEU A N 1
ATOM 503 C CA . LEU A 1 68 ? -6.606 19.188 25.778 1.00 67.25 68 LEU A CA 1
ATOM 504 C C . LEU A 1 68 ? -6.863 20.506 26.524 1.00 67.25 68 LEU A C 1
ATOM 506 O O . LEU A 1 68 ? -6.180 21.492 26.262 1.00 67.25 68 LEU A O 1
ATOM 510 N N . GLU A 1 69 ? -7.820 20.531 27.451 1.00 73.25 69 GLU A N 1
ATOM 511 C CA . GLU A 1 69 ? -8.091 21.699 28.297 1.00 73.25 69 GLU A CA 1
ATOM 512 C C . GLU A 1 69 ? -6.903 22.051 29.193 1.00 73.25 69 GLU A C 1
ATOM 514 O O . GLU A 1 69 ? -6.588 23.230 29.348 1.00 73.25 69 GLU A O 1
ATOM 519 N N . ASP A 1 70 ? -6.221 21.049 29.745 1.00 76.94 70 ASP A N 1
ATOM 520 C CA . ASP A 1 70 ? -5.024 21.260 30.555 1.00 76.94 70 ASP A CA 1
ATOM 521 C C . ASP A 1 70 ? -3.864 21.807 29.703 1.00 76.94 70 ASP A C 1
ATOM 523 O O . ASP A 1 70 ? -3.256 22.805 30.084 1.00 76.94 70 ASP A O 1
ATOM 527 N N . LEU A 1 71 ? -3.643 21.274 28.493 1.00 73.31 71 LEU A N 1
ATOM 528 C CA . LEU A 1 71 ? -2.663 21.817 27.534 1.00 73.31 71 LEU A CA 1
ATOM 529 C C . LEU A 1 71 ? -2.970 23.263 27.108 1.00 73.31 71 LEU A C 1
ATOM 531 O O . LEU A 1 71 ? -2.055 24.068 26.918 1.00 73.31 71 LEU A O 1
ATOM 535 N N . LEU A 1 72 ? -4.251 23.600 26.932 1.00 74.38 72 LEU A N 1
ATOM 536 C CA . LEU A 1 72 ? -4.689 24.955 26.584 1.00 74.38 72 LEU A CA 1
ATOM 537 C C . LEU A 1 72 ? -4.587 25.928 27.764 1.00 74.38 72 LEU A C 1
ATOM 539 O O . LEU A 1 72 ? -4.476 27.127 27.536 1.00 74.38 72 LEU A O 1
ATOM 543 N N . ARG A 1 73 ? -4.630 25.432 29.006 1.00 77.56 73 ARG A N 1
ATOM 544 C CA . ARG A 1 73 ? -4.471 26.232 30.231 1.00 77.56 73 ARG A CA 1
ATOM 545 C C . ARG A 1 73 ? -3.000 26.490 30.580 1.00 77.56 73 ARG A C 1
ATOM 547 O O . ARG A 1 73 ? -2.711 27.414 31.333 1.00 77.56 73 ARG A O 1
ATOM 554 N N . GLU A 1 74 ? -2.086 25.675 30.056 1.00 66.44 74 GLU A N 1
ATOM 555 C CA . GLU A 1 74 ? -0.632 25.820 30.221 1.00 66.44 74 GLU A CA 1
ATOM 556 C C . GLU A 1 74 ? 0.020 26.816 29.232 1.00 66.44 74 GLU A C 1
ATOM 558 O O . GLU A 1 74 ? 1.234 27.020 29.293 1.00 66.44 74 GLU A O 1
ATOM 563 N N . ASN A 1 75 ? -0.762 27.473 28.363 1.00 49.75 75 ASN A N 1
ATOM 564 C CA . ASN A 1 75 ? -0.349 28.613 27.522 1.00 49.75 75 ASN A CA 1
ATOM 565 C C . ASN A 1 75 ? -1.126 29.888 27.876 1.00 49.75 75 ASN A C 1
ATOM 567 O O . ASN A 1 75 ? -0.608 30.982 27.555 1.00 49.75 75 ASN A O 1
#